Protein AF-A0AAV4CV97-F1 (afdb_monomer_lite)

Sequence (153 aa):
MFPSPDNHTIMFPSPHNHIIMFPSPHNHAIMFPSPHNHAIMFPSPHNHIIMFPSPDNHTLMFPSPHNHIIMFPSPHNHAIMFPSPHNHAIMFPSPHNHIIVFPSPDNHTLMFPSPHNHIIMFPSPHNDHVPFTSQPCDHVPITSQPYHHVPFT

pLDDT: mean 79.38, std 20.48, range [28.25, 97.88]

Radius of gyration: 15.8 Å; chains: 1; bounding box: 35×41×52 Å

Organism: NCBI:txid259542

Structure (mmCIF, N/CA/C/O backbone):
data_AF-A0AAV4CV97-F1
#
_entry.id   AF-A0AAV4CV97-F1
#
loop_
_atom_site.group_PDB
_atom_site.id
_atom_site.type_symbol
_atom_site.label_atom_id
_atom_site.label_alt_id
_atom_site.label_comp_id
_atom_site.label_asym_id
_atom_site.label_entity_id
_atom_site.label_seq_id
_atom_site.pdbx_PDB_ins_code
_atom_site.Cartn_x
_atom_site.Cartn_y
_atom_site.Cartn_z
_atom_site.occupancy
_atom_site.B_iso_or_equiv
_atom_site.auth_seq_id
_atom_site.auth_comp_id
_atom_site.auth_asym_id
_atom_site.auth_atom_id
_atom_site.pdbx_PDB_model_num
ATOM 1 N N . MET A 1 1 ? 12.183 7.118 -30.358 1.00 33.47 1 MET A N 1
ATOM 2 C CA . MET A 1 1 ? 12.061 7.127 -28.887 1.00 33.47 1 MET A CA 1
ATOM 3 C C . MET A 1 1 ? 10.571 7.047 -28.602 1.00 33.47 1 MET A C 1
ATOM 5 O O . MET A 1 1 ? 9.871 8.005 -28.894 1.00 33.47 1 MET A O 1
ATOM 9 N N . PHE A 1 2 ? 10.059 5.869 -28.246 1.00 34.12 2 PHE A N 1
ATOM 10 C CA . PHE A 1 2 ? 8.639 5.714 -27.915 1.00 34.12 2 PHE A CA 1
ATOM 11 C C . PHE A 1 2 ? 8.435 6.242 -26.490 1.00 34.12 2 PHE A C 1
ATOM 13 O O . PHE A 1 2 ? 9.244 5.881 -25.634 1.00 34.12 2 PHE A O 1
ATOM 20 N N . PRO A 1 3 ? 7.436 7.098 -26.214 1.00 44.91 3 PRO A N 1
ATOM 21 C CA . PRO A 1 3 ? 7.090 7.399 -24.832 1.00 44.91 3 PRO A CA 1
ATOM 22 C C . PRO A 1 3 ? 6.669 6.087 -24.154 1.00 44.91 3 PRO A C 1
ATOM 24 O O . PRO A 1 3 ? 5.845 5.352 -24.703 1.00 44.91 3 PRO A O 1
ATOM 27 N N . SER A 1 4 ? 7.266 5.759 -23.002 1.00 53.34 4 SER A N 1
ATOM 28 C CA . SER A 1 4 ? 6.689 4.739 -22.119 1.00 53.34 4 SER A CA 1
ATOM 29 C C . SER A 1 4 ? 5.272 5.196 -21.772 1.00 53.34 4 SER A C 1
ATOM 31 O O . SER A 1 4 ? 5.106 6.369 -21.441 1.00 53.34 4 SER A O 1
ATOM 33 N N . PRO A 1 5 ? 4.249 4.337 -21.888 1.00 58.06 5 PRO A N 1
ATOM 34 C CA . PRO A 1 5 ? 2.897 4.734 -21.540 1.00 58.06 5 PRO A CA 1
ATOM 35 C C . PRO A 1 5 ? 2.846 4.989 -20.034 1.00 58.06 5 PRO A C 1
ATOM 37 O O . PRO A 1 5 ? 3.089 4.071 -19.248 1.00 58.06 5 PRO A O 1
ATOM 40 N N . ASP A 1 6 ? 2.551 6.228 -19.643 1.00 68.56 6 ASP A N 1
ATOM 41 C CA . ASP A 1 6 ? 2.158 6.524 -18.272 1.00 68.56 6 ASP A CA 1
ATOM 42 C C . ASP A 1 6 ? 0.919 5.681 -17.960 1.00 68.56 6 ASP A C 1
ATOM 44 O O . ASP A 1 6 ? -0.109 5.773 -18.641 1.00 68.56 6 ASP A O 1
ATOM 48 N N . ASN A 1 7 ? 1.032 4.805 -16.966 1.00 80.88 7 ASN A N 1
ATOM 49 C CA . ASN A 1 7 ? -0.062 3.920 -16.589 1.00 80.88 7 ASN A CA 1
ATOM 50 C C . ASN A 1 7 ? -0.880 4.560 -15.464 1.00 80.88 7 ASN A C 1
ATOM 52 O O . ASN A 1 7 ? -0.342 5.220 -14.575 1.00 80.88 7 ASN A O 1
ATOM 56 N N . HIS A 1 8 ? -2.195 4.352 -15.501 1.00 87.81 8 HIS A N 1
ATOM 57 C CA . HIS A 1 8 ? -3.107 4.754 -14.437 1.00 87.81 8 HIS A CA 1
ATOM 58 C C . HIS A 1 8 ? -3.867 3.527 -13.953 1.00 87.81 8 HIS A C 1
ATOM 60 O O . HIS A 1 8 ? -4.546 2.859 -14.732 1.00 87.81 8 HIS A O 1
ATOM 66 N N . THR A 1 9 ? -3.761 3.232 -12.661 1.00 88.25 9 THR A N 1
ATOM 67 C CA . THR A 1 9 ? -4.399 2.064 -12.050 1.00 88.25 9 THR A CA 1
ATOM 68 C C . THR A 1 9 ? -5.244 2.496 -10.860 1.00 88.25 9 THR A C 1
ATOM 70 O O . THR A 1 9 ? -4.757 3.200 -9.977 1.00 88.25 9 THR A O 1
ATOM 73 N N . ILE A 1 10 ? -6.497 2.042 -10.804 1.00 90.56 10 ILE A N 1
ATOM 74 C CA . ILE A 1 10 ? -7.363 2.206 -9.633 1.00 90.56 10 ILE A CA 1
ATOM 75 C C . ILE A 1 10 ? -7.824 0.825 -9.174 1.00 90.56 10 ILE A C 1
ATOM 77 O O . ILE A 1 10 ? -8.342 0.054 -9.979 1.00 90.56 10 ILE A O 1
ATOM 81 N N . MET A 1 11 ? -7.634 0.513 -7.890 1.00 89.06 11 MET A N 1
ATOM 82 C CA . MET A 1 11 ? -7.935 -0.806 -7.325 1.00 89.06 11 MET A CA 1
ATOM 83 C C . MET A 1 11 ? -8.866 -0.718 -6.116 1.00 89.06 11 MET A C 1
ATOM 85 O O . MET A 1 11 ? -8.640 0.073 -5.198 1.00 89.06 11 MET A O 1
ATOM 89 N N . PHE A 1 12 ? -9.852 -1.619 -6.091 1.00 92.69 12 PHE A N 1
ATOM 90 C CA . PHE A 1 12 ? -10.815 -1.800 -5.000 1.00 92.69 12 PHE A CA 1
ATOM 91 C C . PHE A 1 12 ? -10.829 -3.266 -4.539 1.00 92.69 12 PHE A C 1
ATOM 93 O O . PHE A 1 12 ? -11.726 -4.028 -4.906 1.00 92.69 12 PHE A O 1
ATOM 100 N N . PRO A 1 13 ? -9.817 -3.711 -3.779 1.00 87.44 13 PRO A N 1
ATOM 101 C CA . PR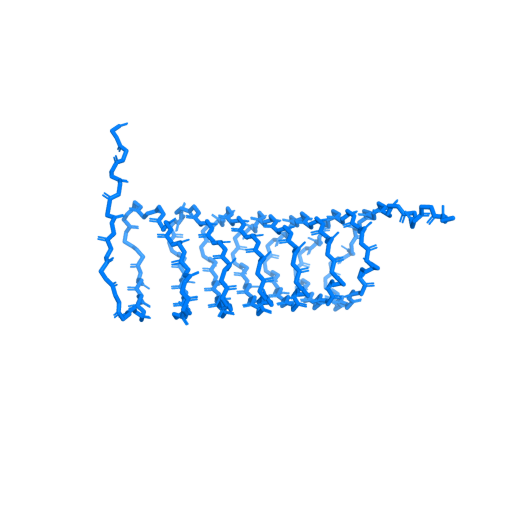O A 1 13 ? -9.830 -5.044 -3.199 1.00 87.44 13 PRO A CA 1
ATOM 102 C C . PRO A 1 13 ? -11.002 -5.205 -2.225 1.00 87.44 13 PRO A C 1
ATOM 104 O O . PRO A 1 13 ? -11.272 -4.320 -1.404 1.00 87.44 13 PRO A O 1
ATOM 107 N N . SER A 1 14 ? -11.660 -6.363 -2.273 1.00 87.56 14 SER A N 1
ATOM 108 C CA . SER A 1 14 ? -12.696 -6.746 -1.307 1.00 87.56 14 SER A CA 1
ATOM 109 C C . SER A 1 14 ? -12.112 -6.896 0.116 1.00 87.56 14 SER A C 1
ATOM 111 O O . SER A 1 14 ? -10.888 -6.847 0.279 1.00 87.56 14 SER A O 1
ATOM 113 N N . PRO A 1 15 ? -12.943 -7.041 1.162 1.00 86.56 15 PRO A N 1
ATOM 114 C CA . PRO A 1 15 ? -12.463 -7.272 2.528 1.00 86.56 15 PRO A CA 1
ATOM 115 C C . PRO A 1 15 ? -11.723 -8.609 2.683 1.00 86.56 15 PRO A C 1
ATOM 117 O O . PRO A 1 15 ? -11.933 -9.519 1.880 1.00 86.56 15 PRO A O 1
ATOM 120 N N . HIS A 1 16 ? -10.938 -8.747 3.756 1.00 89.62 16 HIS A N 1
ATOM 121 C CA . HIS A 1 16 ? -10.288 -10.007 4.165 1.00 89.62 16 HIS A CA 1
ATOM 122 C C . HIS A 1 16 ? -9.351 -10.638 3.120 1.00 89.62 16 HIS A C 1
ATOM 124 O O . HIS A 1 16 ? -9.286 -11.858 2.975 1.00 89.62 16 HIS A O 1
ATOM 130 N N . ASN A 1 17 ? -8.609 -9.812 2.392 1.00 85.94 17 ASN A N 1
ATOM 131 C CA . ASN A 1 17 ? -7.698 -10.226 1.336 1.00 85.94 17 ASN A CA 1
ATOM 132 C C . ASN A 1 17 ? -6.226 -10.028 1.696 1.00 85.94 17 ASN A C 1
ATOM 134 O O . ASN A 1 17 ? -5.830 -9.105 2.412 1.00 85.94 17 ASN A O 1
ATOM 138 N N . HIS A 1 18 ? -5.400 -10.867 1.075 1.00 91.69 18 HIS A N 1
ATOM 139 C CA . HIS A 1 18 ? -3.972 -10.633 0.920 1.00 91.69 18 HIS A CA 1
ATOM 140 C C . HIS A 1 18 ? -3.712 -10.112 -0.492 1.00 91.69 18 HIS A C 1
ATOM 142 O O . HIS A 1 18 ? -4.068 -10.760 -1.475 1.00 91.69 18 HIS A O 1
ATOM 148 N N . ILE A 1 19 ? -3.104 -8.936 -0.596 1.00 90.56 19 ILE A N 1
ATOM 149 C CA . ILE A 1 19 ? -2.880 -8.247 -1.863 1.00 90.56 19 ILE A CA 1
ATOM 150 C C . ILE A 1 19 ? -1.377 -8.085 -2.050 1.00 90.56 19 ILE A C 1
ATOM 152 O O . ILE A 1 19 ? -0.698 -7.521 -1.194 1.00 90.56 19 ILE A O 1
ATOM 156 N N . ILE A 1 20 ? -0.858 -8.546 -3.184 1.00 91.44 20 ILE A N 1
ATOM 157 C CA . ILE A 1 20 ? 0.524 -8.298 -3.595 1.00 91.44 20 ILE A CA 1
ATOM 158 C C . ILE A 1 20 ? 0.485 -7.560 -4.928 1.00 91.44 20 ILE A C 1
ATOM 160 O O . ILE A 1 20 ? -0.174 -8.015 -5.862 1.00 91.44 20 ILE A O 1
ATOM 164 N N . MET A 1 21 ? 1.165 -6.418 -5.017 1.00 87.88 21 MET A N 1
ATOM 165 C CA . MET A 1 21 ? 1.146 -5.576 -6.216 1.00 87.88 21 MET A CA 1
ATOM 166 C C . MET A 1 21 ? 2.541 -5.177 -6.675 1.00 87.88 21 MET A C 1
ATOM 168 O O . MET A 1 21 ? 3.395 -4.786 -5.877 1.00 87.88 21 MET A O 1
ATOM 172 N N . PHE A 1 22 ? 2.699 -5.191 -7.999 1.00 89.38 22 PHE A N 1
ATOM 173 C CA . PHE A 1 22 ? 3.899 -4.775 -8.721 1.00 89.38 22 PHE A CA 1
ATOM 174 C C . PHE A 1 22 ? 3.541 -3.723 -9.782 1.00 89.38 22 PHE A C 1
ATOM 176 O O . PHE A 1 22 ? 3.443 -4.049 -10.966 1.00 89.38 22 PHE A O 1
ATOM 183 N N . PRO A 1 23 ? 3.286 -2.464 -9.384 1.00 85.00 23 PRO A N 1
ATOM 184 C CA . PRO A 1 23 ? 3.125 -1.370 -10.332 1.00 85.00 23 PRO A CA 1
ATOM 185 C C . PRO A 1 23 ? 4.315 -1.266 -11.294 1.00 85.00 23 PRO A C 1
ATOM 187 O O . PRO A 1 23 ? 5.476 -1.270 -10.864 1.00 85.00 23 PRO A O 1
ATOM 190 N N . SER A 1 24 ? 4.023 -1.137 -12.589 1.00 84.94 24 SER A N 1
ATOM 191 C CA . SER A 1 24 ? 5.021 -0.843 -13.624 1.00 84.94 24 SER A CA 1
ATOM 192 C C . SER A 1 24 ? 5.709 0.510 -13.370 1.00 84.94 24 SER A C 1
ATOM 194 O O . SER A 1 24 ? 5.206 1.297 -12.567 1.00 84.94 24 SER A O 1
ATOM 196 N N . PRO A 1 25 ? 6.858 0.797 -14.009 1.00 87.44 25 PRO A N 1
ATOM 197 C CA . PRO A 1 25 ? 7.464 2.128 -13.962 1.00 87.44 25 PRO A CA 1
ATOM 198 C C . PRO A 1 25 ? 6.516 3.195 -14.521 1.00 87.44 25 PRO A C 1
ATOM 200 O O . PRO A 1 25 ? 5.705 2.874 -15.393 1.00 87.44 25 PRO A O 1
ATOM 203 N N . HIS A 1 26 ? 6.664 4.447 -14.080 1.00 88.94 26 HIS A N 1
ATOM 204 C CA . HIS A 1 26 ? 5.865 5.581 -14.576 1.00 88.94 26 HIS A CA 1
ATOM 205 C C . HIS A 1 26 ? 4.346 5.357 -14.434 1.00 88.94 26 HIS A C 1
ATOM 207 O O . HIS A 1 26 ? 3.561 5.549 -15.360 1.00 88.94 26 HIS A O 1
ATOM 213 N N . ASN A 1 27 ? 3.918 4.883 -13.267 1.00 87.19 27 ASN A N 1
ATOM 214 C CA . ASN A 1 27 ? 2.531 4.565 -12.957 1.00 87.19 27 ASN A CA 1
ATOM 215 C C . ASN A 1 27 ? 1.970 5.476 -11.863 1.00 87.19 27 ASN A C 1
ATOM 217 O O . ASN A 1 27 ? 2.604 5.755 -10.842 1.00 87.19 27 ASN A O 1
ATOM 221 N N . HIS A 1 28 ? 0.714 5.855 -12.047 1.00 92.12 28 HIS A N 1
ATOM 222 C CA . HIS A 1 28 ? -0.112 6.505 -11.047 1.00 92.12 28 HIS A CA 1
ATOM 223 C C . HIS A 1 28 ? -1.119 5.486 -10.513 1.00 92.12 28 HIS A C 1
ATOM 225 O O . HIS A 1 28 ? -2.012 5.036 -11.235 1.00 92.12 28 HIS A O 1
ATOM 231 N N . ALA A 1 29 ? -0.983 5.111 -9.245 1.00 91.06 29 ALA A N 1
ATOM 232 C CA . ALA A 1 29 ? -1.851 4.139 -8.595 1.00 91.06 29 ALA A CA 1
ATOM 233 C C . ALA A 1 29 ? -2.711 4.801 -7.516 1.00 91.06 29 ALA A C 1
ATOM 235 O O . ALA A 1 29 ? -2.195 5.510 -6.652 1.00 91.06 29 ALA A O 1
ATOM 236 N N . ILE A 1 30 ? -4.010 4.510 -7.525 1.00 94.00 30 ILE A N 1
ATOM 237 C CA . ILE A 1 30 ? -4.926 4.851 -6.433 1.00 94.00 30 ILE A CA 1
ATOM 238 C C . ILE A 1 30 ? -5.555 3.567 -5.901 1.00 94.00 30 ILE A C 1
ATOM 240 O O . ILE A 1 30 ? -6.021 2.725 -6.669 1.00 94.00 30 ILE A O 1
ATOM 244 N N . MET A 1 31 ? -5.578 3.404 -4.582 1.00 93.44 31 MET A N 1
ATOM 245 C CA . MET A 1 31 ? -6.047 2.170 -3.964 1.00 93.44 31 MET A CA 1
ATOM 246 C C . MET A 1 31 ? -6.969 2.411 -2.783 1.00 93.44 31 MET A C 1
ATOM 248 O O . MET A 1 31 ? -6.662 3.197 -1.885 1.00 93.44 31 MET A O 1
ATOM 252 N N . PHE A 1 32 ? -8.055 1.644 -2.763 1.00 95.12 32 PHE A N 1
ATOM 253 C CA . PHE A 1 32 ? -9.067 1.654 -1.715 1.00 95.12 32 PHE A CA 1
ATOM 254 C C . PHE A 1 32 ? -9.265 0.235 -1.165 1.00 95.12 32 PHE A C 1
ATOM 256 O O . PHE A 1 32 ? -10.245 -0.431 -1.510 1.00 95.12 32 PHE A O 1
ATOM 263 N N . PRO A 1 33 ? -8.328 -0.288 -0.352 1.00 90.75 33 PRO A N 1
ATOM 264 C CA . PRO A 1 33 ? -8.530 -1.560 0.320 1.00 90.75 33 PRO A CA 1
ATOM 265 C C . PRO A 1 33 ? -9.723 -1.467 1.274 1.00 90.75 33 PRO A C 1
ATOM 267 O O . PRO A 1 33 ? -9.784 -0.585 2.139 1.00 90.75 33 PRO A O 1
ATOM 270 N N . SER A 1 34 ? -10.636 -2.427 1.152 1.00 92.25 34 SER A N 1
ATOM 271 C CA . SER A 1 34 ? -11.670 -2.690 2.158 1.00 92.25 34 SER A CA 1
ATOM 272 C C . SER A 1 34 ? -11.047 -3.087 3.518 1.00 92.25 34 SER A C 1
ATOM 274 O O . SER A 1 34 ? -9.826 -3.262 3.588 1.00 92.25 34 SER A O 1
ATOM 276 N N . PRO A 1 35 ? -11.832 -3.213 4.605 1.00 92.94 35 PRO A N 1
ATOM 277 C CA . PRO A 1 35 ? -11.305 -3.584 5.921 1.00 92.94 35 PRO A CA 1
ATOM 278 C C . PRO A 1 35 ? -10.601 -4.948 5.953 1.00 92.94 35 PRO A C 1
ATOM 280 O O . PRO A 1 35 ? -10.903 -5.834 5.145 1.00 92.94 35 PRO A O 1
ATOM 283 N N . HIS A 1 36 ? -9.731 -5.135 6.949 1.00 93.25 36 HIS A N 1
ATOM 284 C CA . HIS A 1 36 ? -9.076 -6.413 7.272 1.00 93.25 36 HIS A CA 1
ATOM 285 C C . HIS A 1 36 ? -8.193 -7.008 6.159 1.00 93.25 36 HIS A C 1
ATOM 287 O O . HIS A 1 36 ? -8.110 -8.225 5.986 1.00 93.25 36 HIS A O 1
ATOM 293 N N . ASN A 1 37 ? -7.524 -6.157 5.395 1.00 93.25 37 ASN A N 1
ATOM 294 C CA . ASN A 1 37 ? -6.611 -6.509 4.321 1.00 93.25 37 ASN A CA 1
ATOM 295 C C . ASN A 1 37 ? -5.144 -6.435 4.754 1.00 93.25 37 ASN A C 1
ATOM 297 O O . ASN A 1 37 ? -4.732 -5.597 5.558 1.00 93.25 37 ASN A O 1
ATOM 301 N N . HIS A 1 38 ? -4.333 -7.283 4.130 1.00 95.12 38 HIS A N 1
ATOM 302 C CA . HIS A 1 38 ? -2.879 -7.210 4.194 1.00 95.12 38 HIS A CA 1
ATOM 303 C C . HIS A 1 38 ? -2.346 -6.914 2.795 1.00 95.12 38 HIS A C 1
ATOM 305 O O . HIS A 1 38 ? -2.540 -7.712 1.879 1.00 95.12 38 HIS A O 1
ATOM 311 N N . ALA A 1 39 ? -1.674 -5.782 2.620 1.00 93.81 39 ALA A N 1
ATOM 312 C CA . ALA A 1 39 ? -1.122 -5.352 1.344 1.00 93.81 39 ALA A CA 1
ATOM 313 C C . ALA A 1 39 ? 0.409 -5.334 1.383 1.00 93.81 39 ALA A C 1
ATOM 315 O O . ALA A 1 39 ? 1.006 -4.750 2.287 1.00 93.81 39 ALA A O 1
ATOM 316 N N . ILE A 1 40 ? 1.039 -5.925 0.369 1.00 95.94 40 ILE A N 1
ATOM 317 C CA . ILE A 1 40 ? 2.473 -5.808 0.102 1.00 95.94 40 ILE A CA 1
ATOM 318 C C . ILE A 1 40 ? 2.656 -5.181 -1.280 1.00 95.94 40 ILE A C 1
ATOM 320 O O . ILE A 1 40 ? 2.080 -5.643 -2.268 1.00 95.94 40 ILE A O 1
ATOM 324 N N . MET A 1 41 ? 3.458 -4.123 -1.363 1.00 95.25 41 MET A N 1
ATOM 325 C CA . MET A 1 41 ? 3.671 -3.374 -2.602 1.00 95.25 41 MET A CA 1
ATOM 326 C C . MET A 1 41 ? 5.143 -3.198 -2.934 1.00 95.25 41 MET A C 1
ATOM 328 O O . MET A 1 41 ? 5.926 -2.729 -2.107 1.00 95.25 41 MET A O 1
ATOM 332 N N . PHE A 1 42 ? 5.465 -3.475 -4.195 1.00 95.62 42 PHE A N 1
ATOM 333 C CA . PHE A 1 42 ? 6.782 -3.281 -4.793 1.00 95.62 42 PHE A CA 1
ATOM 334 C C . PHE A 1 42 ? 6.660 -2.383 -6.029 1.00 95.62 42 PHE A C 1
ATOM 336 O O . PHE A 1 42 ? 6.679 -2.875 -7.161 1.00 95.62 42 PHE A O 1
ATOM 343 N N . PRO A 1 43 ? 6.451 -1.068 -5.859 1.00 91.88 43 PRO A N 1
ATOM 344 C CA . PRO A 1 43 ? 6.381 -0.179 -6.999 1.00 91.88 43 PRO A CA 1
ATOM 345 C C . PRO A 1 43 ? 7.763 -0.002 -7.630 1.00 91.88 43 PRO A C 1
ATOM 347 O O . PRO A 1 43 ? 8.772 0.232 -6.952 1.00 91.88 43 PRO A O 1
ATOM 350 N N . SER A 1 44 ? 7.773 -0.086 -8.959 1.00 92.06 44 SER A N 1
ATOM 351 C CA . SER A 1 44 ? 8.912 0.280 -9.805 1.00 92.06 44 SER A CA 1
ATOM 352 C C . SER A 1 44 ? 9.277 1.773 -9.643 1.00 92.06 44 SER A C 1
ATOM 354 O O . SER A 1 44 ? 8.564 2.496 -8.940 1.00 92.06 44 SER A O 1
ATOM 356 N N . PRO A 1 45 ? 10.379 2.259 -10.245 1.00 92.38 45 PRO A N 1
ATOM 357 C CA . PRO A 1 45 ? 10.749 3.672 -10.176 1.00 92.38 45 PRO A CA 1
ATOM 358 C C . PRO A 1 45 ? 9.699 4.612 -10.784 1.00 92.38 45 PRO A C 1
ATOM 360 O O . PRO A 1 45 ? 8.959 4.215 -11.689 1.00 92.38 45 PRO A O 1
ATOM 363 N N . HIS A 1 46 ? 9.716 5.876 -10.353 1.00 92.94 46 HIS A N 1
ATOM 364 C CA . HIS A 1 46 ? 8.913 6.968 -10.927 1.00 92.94 46 HIS A CA 1
ATOM 365 C C . HIS A 1 46 ? 7.392 6.784 -10.818 1.00 92.94 46 HIS A C 1
ATOM 367 O O . HIS A 1 46 ? 6.657 7.048 -11.765 1.00 92.94 46 HIS A O 1
ATOM 373 N N . ASN A 1 47 ? 6.913 6.328 -9.666 1.00 93.38 47 ASN A N 1
ATOM 374 C CA . ASN A 1 47 ? 5.503 6.095 -9.388 1.00 93.38 47 ASN A CA 1
ATOM 375 C C . ASN A 1 47 ? 4.912 7.122 -8.422 1.00 93.38 47 ASN A C 1
ATOM 377 O O . ASN A 1 47 ? 5.535 7.524 -7.436 1.00 93.38 47 ASN A O 1
ATOM 381 N N . HIS A 1 48 ? 3.646 7.454 -8.661 1.00 95.69 48 HIS A N 1
ATOM 382 C CA . HIS A 1 48 ? 2.808 8.214 -7.740 1.00 95.69 48 HIS A CA 1
ATOM 383 C C . HIS A 1 48 ? 1.734 7.289 -7.171 1.00 95.69 48 HIS A C 1
ATOM 385 O O . HIS A 1 48 ? 0.945 6.710 -7.916 1.00 95.69 48 HIS A O 1
ATOM 391 N N . ILE A 1 49 ? 1.702 7.120 -5.852 1.00 95.56 49 ILE A N 1
ATOM 392 C CA . ILE A 1 49 ? 0.823 6.156 -5.186 1.00 95.56 49 ILE A CA 1
ATOM 393 C C . ILE A 1 49 ? -0.002 6.872 -4.130 1.00 95.56 49 ILE A C 1
ATOM 395 O O . ILE A 1 49 ? 0.547 7.511 -3.234 1.00 95.56 49 ILE A O 1
ATOM 399 N N . ILE A 1 50 ? -1.320 6.720 -4.209 1.00 97.31 50 ILE A N 1
ATOM 400 C CA . ILE A 1 50 ? -2.263 7.230 -3.216 1.00 97.31 50 ILE A CA 1
ATOM 401 C C . ILE A 1 50 ? -3.055 6.059 -2.644 1.00 97.31 50 ILE A C 1
ATOM 403 O O . ILE A 1 50 ? -3.615 5.252 -3.390 1.00 97.31 50 ILE A O 1
ATOM 407 N N . MET A 1 51 ? -3.122 5.960 -1.318 1.00 96.56 51 MET A N 1
ATOM 408 C CA . MET A 1 51 ? -3.816 4.862 -0.646 1.00 96.56 51 MET A CA 1
ATOM 409 C C . MET A 1 51 ? -4.762 5.340 0.442 1.00 96.56 51 MET A C 1
ATOM 411 O O . MET A 1 51 ? -4.393 6.148 1.297 1.00 96.56 51 MET A O 1
ATOM 415 N N . PHE A 1 52 ? -5.947 4.737 0.446 1.00 97.19 52 PHE A N 1
ATOM 416 C CA . PHE A 1 52 ? -7.014 4.958 1.415 1.00 97.19 52 PHE A CA 1
ATOM 417 C C . PHE A 1 52 ? -7.418 3.627 2.069 1.00 97.19 52 PHE A C 1
ATOM 419 O O . PHE A 1 52 ? -8.480 3.084 1.754 1.00 97.19 52 PHE A O 1
ATOM 426 N N . PRO A 1 53 ? -6.568 3.033 2.927 1.00 94.00 53 PRO A N 1
ATOM 427 C CA . PRO A 1 53 ? -6.951 1.826 3.639 1.00 94.00 53 PRO A CA 1
ATOM 428 C C . PRO A 1 53 ? -8.095 2.111 4.619 1.00 94.00 53 PRO A C 1
ATOM 430 O O . PRO A 1 53 ? -8.030 3.019 5.457 1.00 94.00 53 PRO A O 1
ATOM 433 N N . SER A 1 54 ? -9.127 1.272 4.531 1.00 94.56 54 SER A N 1
ATOM 434 C CA . SER A 1 54 ? -10.171 1.126 5.555 1.00 94.56 54 SER A CA 1
ATOM 435 C C . SER A 1 54 ? -9.567 0.650 6.897 1.00 94.56 54 SER A C 1
ATOM 437 O O . SER A 1 54 ? -8.356 0.412 6.949 1.00 94.56 54 SER A O 1
ATOM 439 N N . PRO A 1 55 ? -10.347 0.537 7.988 1.00 93.56 55 PRO A N 1
ATOM 440 C CA . PRO A 1 55 ? -9.830 0.071 9.277 1.00 93.56 55 PRO A CA 1
ATOM 441 C C . PRO A 1 55 ? -9.192 -1.326 9.236 1.00 93.56 55 PRO A C 1
ATOM 443 O O . PRO A 1 55 ? -9.511 -2.142 8.365 1.00 93.56 55 PRO A O 1
ATOM 446 N N . ASP A 1 56 ? -8.336 -1.597 10.224 1.00 94.25 56 ASP A N 1
ATOM 447 C CA . ASP A 1 56 ? -7.736 -2.910 10.507 1.00 94.25 56 ASP A CA 1
ATOM 448 C C . ASP A 1 56 ? -6.884 -3.500 9.366 1.00 94.25 56 ASP A C 1
ATOM 450 O O . ASP A 1 56 ? -6.818 -4.716 9.162 1.00 94.25 56 ASP A O 1
ATOM 454 N N . ASN A 1 57 ? -6.219 -2.637 8.605 1.00 96.06 57 ASN A N 1
ATOM 455 C CA . ASN A 1 57 ? -5.346 -2.995 7.497 1.00 96.06 57 ASN A CA 1
ATOM 456 C C . ASN A 1 57 ? -3.865 -2.983 7.887 1.00 96.06 57 ASN A C 1
ATOM 458 O O . ASN A 1 57 ? -3.386 -2.135 8.643 1.00 96.06 57 ASN A O 1
ATOM 462 N N . HIS A 1 58 ? -3.114 -3.893 7.272 1.00 97.38 58 HIS A N 1
ATOM 463 C CA . HIS A 1 58 ? -1.660 -3.958 7.369 1.00 97.38 58 HIS A CA 1
ATOM 464 C C . HIS A 1 58 ? -1.052 -3.683 5.999 1.00 97.38 58 HIS A C 1
ATOM 466 O O . HIS A 1 58 ? -1.385 -4.349 5.021 1.00 97.38 58 HIS A O 1
ATOM 472 N N . THR A 1 59 ? -0.157 -2.704 5.913 1.00 96.81 59 THR A N 1
ATOM 473 C CA . THR A 1 59 ? 0.487 -2.305 4.660 1.00 96.81 59 THR A CA 1
ATOM 474 C C . THR A 1 59 ? 1.999 -2.358 4.790 1.00 96.81 59 THR A C 1
ATOM 476 O O . THR A 1 59 ? 2.579 -1.757 5.692 1.00 96.81 59 THR A O 1
ATOM 479 N N . LEU A 1 60 ? 2.641 -3.040 3.850 1.00 97.88 60 LEU A N 1
ATOM 480 C CA . LEU A 1 60 ? 4.086 -3.109 3.711 1.00 97.88 60 LEU A CA 1
ATOM 481 C C . LEU A 1 60 ? 4.479 -2.598 2.322 1.00 97.88 60 LEU A C 1
ATOM 483 O O . LEU A 1 60 ? 3.967 -3.082 1.311 1.00 97.88 60 LEU A O 1
ATOM 487 N N . MET A 1 61 ? 5.381 -1.620 2.257 1.00 97.44 61 MET A N 1
ATOM 488 C CA . MET A 1 61 ? 5.782 -1.009 0.989 1.00 97.44 61 MET A CA 1
ATOM 489 C C . MET A 1 61 ? 7.302 -0.943 0.830 1.00 97.44 61 MET A C 1
ATOM 491 O O . MET A 1 61 ? 8.011 -0.448 1.709 1.00 97.44 61 MET A O 1
ATOM 495 N N . PHE A 1 62 ? 7.774 -1.379 -0.338 1.00 97.44 62 PHE A N 1
ATOM 496 C CA . PHE A 1 62 ? 9.176 -1.352 -0.761 1.00 97.44 62 PHE A CA 1
ATOM 497 C C . PHE A 1 62 ? 9.323 -0.541 -2.053 1.00 97.44 62 PHE A C 1
ATOM 499 O O . PHE A 1 62 ? 9.445 -1.120 -3.137 1.00 97.44 62 PHE A O 1
ATOM 506 N N . PRO A 1 63 ? 9.238 0.797 -1.990 1.00 94.44 63 PRO A N 1
ATOM 507 C CA . PRO A 1 63 ? 9.329 1.593 -3.191 1.00 94.44 63 PRO A CA 1
ATOM 508 C C . PRO A 1 63 ? 10.762 1.665 -3.715 1.00 94.44 63 PRO A C 1
ATOM 510 O O . PRO A 1 63 ? 11.716 1.933 -2.977 1.00 94.4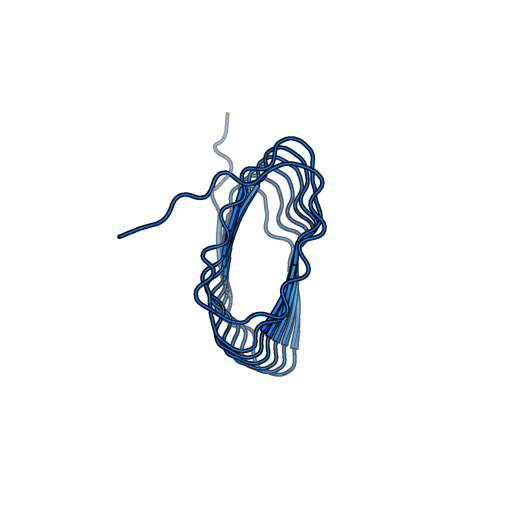4 63 PRO A O 1
ATOM 513 N N . SER A 1 64 ? 10.883 1.476 -5.030 1.00 95.00 64 SER A N 1
ATOM 514 C CA . SER A 1 64 ? 12.084 1.820 -5.801 1.00 95.00 64 SER A CA 1
ATOM 515 C C . SER A 1 64 ? 12.361 3.339 -5.734 1.00 95.00 64 SER A C 1
ATOM 517 O O . SER A 1 64 ? 11.569 4.069 -5.130 1.00 95.00 64 SER A O 1
ATOM 519 N N . PRO A 1 65 ? 13.469 3.846 -6.303 1.00 93.56 65 PRO A N 1
ATOM 520 C CA . PRO A 1 65 ? 13.770 5.277 -6.275 1.00 93.56 65 PRO A CA 1
ATOM 521 C C . PRO A 1 65 ? 12.722 6.158 -6.970 1.00 93.56 65 PRO A C 1
ATOM 523 O O . PRO A 1 65 ? 12.021 5.703 -7.878 1.00 93.56 65 PRO A O 1
ATOM 526 N N . HIS A 1 66 ? 12.697 7.443 -6.606 1.00 94.12 66 HIS A N 1
ATOM 527 C CA . HIS A 1 66 ? 11.898 8.492 -7.261 1.00 94.12 66 HIS A CA 1
ATOM 528 C C . HIS A 1 66 ? 10.377 8.287 -7.212 1.00 94.12 66 HIS A C 1
ATOM 530 O O . HIS A 1 66 ? 9.672 8.581 -8.175 1.00 94.12 66 HIS A O 1
ATOM 536 N N . ASN A 1 67 ? 9.865 7.785 -6.096 1.00 95.31 67 ASN A N 1
ATOM 537 C CA . ASN A 1 67 ? 8.446 7.574 -5.857 1.00 95.31 67 ASN A CA 1
ATOM 538 C C . ASN A 1 67 ? 7.852 8.655 -4.947 1.00 95.31 67 ASN A C 1
ATOM 540 O O . ASN A 1 67 ? 8.505 9.188 -4.042 1.00 95.31 67 ASN A O 1
ATOM 544 N N . HIS A 1 68 ? 6.576 8.954 -5.167 1.00 96.62 68 HIS A N 1
ATOM 545 C CA . HIS A 1 68 ? 5.776 9.819 -4.306 1.00 96.62 68 HIS A CA 1
ATOM 546 C C . HIS A 1 68 ? 4.595 9.035 -3.754 1.00 96.62 68 HIS A C 1
ATOM 548 O O . HIS A 1 68 ? 3.793 8.484 -4.509 1.00 96.62 68 HIS A O 1
ATOM 554 N N . ILE A 1 69 ? 4.493 8.973 -2.432 1.00 96.62 69 ILE A N 1
ATOM 555 C CA . ILE A 1 69 ? 3.526 8.135 -1.729 1.00 96.62 69 ILE A CA 1
ATOM 556 C C . ILE A 1 69 ? 2.702 9.006 -0.795 1.00 96.62 69 ILE A C 1
ATOM 558 O O . ILE A 1 69 ? 3.246 9.734 0.033 1.00 96.62 69 ILE A O 1
ATOM 562 N N . ILE A 1 70 ? 1.383 8.894 -0.900 1.00 97.44 70 ILE A N 1
ATOM 563 C CA . ILE A 1 70 ? 0.436 9.557 -0.011 1.00 97.44 70 ILE A CA 1
ATOM 564 C C . ILE A 1 70 ? -0.467 8.497 0.615 1.00 97.44 70 ILE A C 1
ATOM 566 O O . ILE A 1 70 ? -1.067 7.683 -0.091 1.00 97.44 70 ILE A O 1
ATOM 570 N N . MET A 1 71 ? -0.574 8.499 1.944 1.00 96.75 71 MET A N 1
ATOM 571 C CA . MET A 1 71 ? -1.406 7.544 2.679 1.00 96.75 71 MET A CA 1
ATOM 572 C C . MET A 1 71 ? -2.379 8.245 3.622 1.00 96.75 71 MET A C 1
ATOM 574 O O . MET A 1 71 ? -1.978 9.078 4.437 1.00 96.75 71 MET A O 1
ATOM 578 N N . PHE A 1 72 ? -3.639 7.819 3.556 1.00 96.88 72 PHE A N 1
ATOM 579 C CA . PHE A 1 72 ? -4.728 8.246 4.433 1.00 96.88 72 PHE A CA 1
ATOM 580 C C . PHE A 1 72 ? -5.310 7.035 5.178 1.00 96.88 72 PHE A C 1
ATOM 582 O O . PHE A 1 72 ? -6.388 6.552 4.819 1.00 96.88 72 PHE A O 1
ATOM 589 N N . PRO A 1 73 ? -4.597 6.467 6.167 1.00 92.81 73 PRO A N 1
ATOM 590 C CA . PRO A 1 73 ? -5.126 5.332 6.895 1.00 92.81 73 PRO A CA 1
ATOM 591 C C . PRO A 1 73 ? -6.263 5.736 7.835 1.00 92.81 73 PRO A C 1
ATOM 593 O O . PRO A 1 73 ? -6.150 6.673 8.632 1.00 92.81 73 PRO A O 1
ATOM 596 N N . SER A 1 74 ? -7.335 4.943 7.783 1.00 94.25 74 SER A N 1
ATOM 597 C CA . SER A 1 74 ? -8.366 4.862 8.825 1.00 94.25 74 SER A CA 1
ATOM 598 C C . SER A 1 74 ? -7.764 4.385 10.166 1.00 94.25 74 SER A C 1
ATOM 600 O O . SER A 1 74 ? -6.569 4.072 10.204 1.00 94.25 74 SER A O 1
ATOM 602 N N . PRO A 1 75 ? -8.530 4.347 11.271 1.00 90.75 75 PRO A N 1
ATOM 603 C CA . PRO A 1 75 ? -8.023 3.863 12.555 1.00 90.75 75 PRO A CA 1
ATOM 604 C C . PRO A 1 75 ? -7.534 2.407 12.526 1.00 90.75 75 PRO A C 1
ATOM 606 O O . PRO A 1 75 ? -7.971 1.624 11.680 1.00 90.75 75 PRO A O 1
ATOM 609 N N . HIS A 1 76 ? -6.689 2.040 13.494 1.00 93.25 76 HIS A N 1
ATOM 610 C CA . HIS A 1 76 ? -6.216 0.663 13.730 1.00 93.25 76 HIS A CA 1
ATOM 611 C C . HIS A 1 76 ? -5.402 0.043 12.583 1.00 93.25 76 HIS A C 1
ATOM 613 O O . HIS A 1 76 ? -5.353 -1.174 12.406 1.00 93.25 76 HIS A O 1
ATOM 619 N N . ASN A 1 77 ? -4.718 0.878 11.809 1.00 95.81 77 ASN A N 1
ATOM 620 C CA . ASN A 1 77 ? -3.871 0.458 10.707 1.00 95.81 77 ASN A CA 1
ATOM 621 C C . ASN A 1 77 ? -2.399 0.354 11.103 1.00 95.81 77 ASN A C 1
ATOM 623 O O . ASN A 1 77 ? -1.872 1.132 11.903 1.00 95.81 77 ASN A O 1
ATOM 627 N N . HIS A 1 78 ? -1.718 -0.586 10.456 1.00 96.31 78 HIS A N 1
ATOM 628 C CA . HIS A 1 78 ? -0.280 -0.786 10.574 1.00 96.31 78 HIS A CA 1
ATOM 629 C C . HIS A 1 78 ? 0.378 -0.522 9.222 1.00 96.31 78 HIS A C 1
ATOM 631 O O . HIS A 1 78 ? -0.013 -1.111 8.213 1.00 96.31 78 HIS A O 1
ATOM 637 N N . ALA A 1 79 ? 1.386 0.345 9.188 1.00 95.75 79 ALA A N 1
ATOM 638 C CA . ALA A 1 79 ? 2.128 0.664 7.974 1.00 95.75 79 ALA A CA 1
ATOM 639 C C . ALA A 1 79 ? 3.635 0.549 8.207 1.00 95.75 79 ALA A C 1
ATOM 641 O O . ALA A 1 79 ? 4.175 1.125 9.151 1.00 95.75 79 ALA A O 1
ATOM 642 N N . ILE A 1 80 ? 4.321 -0.165 7.317 1.00 96.31 80 ILE A N 1
ATOM 643 C CA . ILE A 1 80 ? 5.780 -0.264 7.306 1.00 96.31 80 ILE A CA 1
ATOM 644 C C . ILE A 1 80 ? 6.295 0.124 5.921 1.00 96.31 80 ILE A C 1
ATOM 646 O O . ILE A 1 80 ? 5.834 -0.409 4.907 1.00 96.31 80 ILE A O 1
ATOM 650 N N . MET A 1 81 ? 7.262 1.040 5.873 1.00 95.62 81 MET A N 1
ATOM 651 C CA . MET A 1 81 ? 7.847 1.524 4.623 1.00 95.62 81 MET A CA 1
ATOM 652 C C . MET A 1 81 ? 9.372 1.400 4.620 1.00 95.62 81 MET A C 1
ATOM 654 O O . MET A 1 81 ? 10.045 1.873 5.538 1.00 95.62 81 MET A O 1
ATOM 658 N N . PHE A 1 82 ? 9.900 0.819 3.542 1.00 95.50 82 PHE A N 1
ATOM 659 C CA . PHE A 1 82 ? 11.330 0.677 3.259 1.00 95.50 82 PHE A CA 1
ATOM 660 C C . PHE A 1 82 ? 11.684 1.388 1.947 1.00 95.50 82 PHE A C 1
ATOM 662 O O . PHE A 1 82 ? 11.868 0.732 0.917 1.00 95.50 82 PHE A O 1
ATOM 669 N N . PRO A 1 83 ? 11.692 2.729 1.923 1.00 90.25 83 PRO A N 1
ATOM 670 C CA . PRO A 1 83 ? 11.983 3.461 0.705 1.00 90.25 83 PRO A CA 1
ATOM 671 C C . PRO A 1 83 ? 13.444 3.350 0.263 1.00 90.25 83 PRO A C 1
ATOM 673 O O . PRO A 1 83 ? 14.357 3.434 1.076 1.00 90.25 83 PRO A O 1
ATOM 676 N N . SER A 1 84 ? 13.637 3.231 -1.053 1.00 92.06 84 SER A N 1
ATOM 677 C CA . SER A 1 84 ? 14.906 3.525 -1.740 1.00 92.06 84 SER A CA 1
ATOM 678 C C . SER A 1 84 ? 15.145 5.048 -1.836 1.00 92.06 84 SER A C 1
ATOM 680 O O . SER A 1 84 ? 14.242 5.802 -1.465 1.00 92.06 84 SER A O 1
ATOM 682 N N . PRO A 1 85 ? 16.317 5.523 -2.308 1.00 88.06 85 PRO A N 1
ATOM 683 C CA . PRO A 1 85 ? 16.638 6.954 -2.332 1.00 88.06 85 PRO A CA 1
ATOM 684 C C . PRO A 1 85 ? 15.673 7.818 -3.147 1.00 88.06 85 PRO A C 1
ATOM 686 O O . PRO A 1 85 ? 15.024 7.334 -4.079 1.00 88.06 85 PRO A O 1
ATOM 689 N N . HIS A 1 86 ? 15.646 9.117 -2.840 1.00 89.75 86 HIS A N 1
ATOM 690 C CA . HIS A 1 86 ? 14.852 10.132 -3.547 1.00 89.75 86 HIS A CA 1
ATOM 691 C C . HIS A 1 86 ? 13.336 9.892 -3.521 1.00 89.75 86 HIS A C 1
ATOM 693 O O . HIS A 1 86 ? 12.633 10.176 -4.493 1.00 89.75 86 HIS A O 1
ATOM 699 N N . ASN A 1 87 ?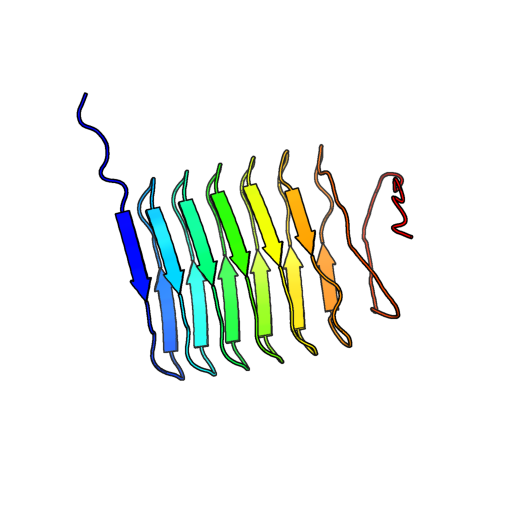 12.821 9.353 -2.419 1.00 92.06 87 ASN A N 1
ATOM 700 C CA . ASN A 1 87 ? 11.397 9.113 -2.221 1.00 92.06 87 ASN A CA 1
ATOM 701 C C . ASN A 1 87 ? 10.752 10.190 -1.351 1.00 92.06 87 ASN A C 1
ATOM 703 O O . ASN A 1 87 ? 11.360 10.728 -0.423 1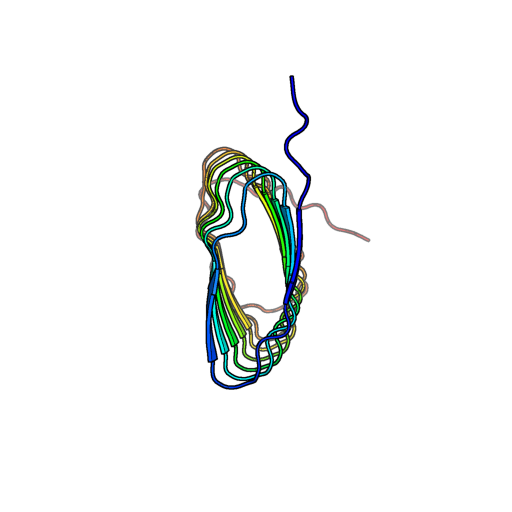.00 92.06 87 ASN A O 1
ATOM 707 N N . HIS A 1 88 ? 9.488 10.494 -1.631 1.00 92.38 88 HIS A N 1
ATOM 708 C CA . HIS A 1 88 ? 8.690 11.421 -0.832 1.00 92.38 88 HIS A CA 1
ATOM 709 C C . HIS A 1 88 ? 7.457 10.705 -0.299 1.00 92.38 88 HIS A C 1
ATOM 711 O O . HIS A 1 88 ? 6.701 10.107 -1.065 1.00 92.38 88 HIS A O 1
ATOM 717 N N . ALA A 1 89 ? 7.253 10.766 1.013 1.00 91.56 89 ALA A N 1
ATOM 718 C CA . ALA A 1 89 ? 6.117 10.152 1.683 1.00 91.56 89 ALA A CA 1
ATOM 719 C C . ALA A 1 89 ? 5.345 11.194 2.494 1.00 91.56 89 ALA A C 1
ATOM 721 O O . ALA A 1 89 ? 5.932 11.926 3.290 1.00 91.56 89 ALA A O 1
ATOM 722 N N . ILE A 1 90 ? 4.025 11.233 2.321 1.00 91.31 90 ILE A N 1
ATOM 723 C CA . ILE A 1 90 ? 3.112 12.053 3.119 1.00 91.31 90 ILE A CA 1
ATOM 724 C C . ILE A 1 90 ? 2.077 11.138 3.768 1.00 91.31 90 ILE A C 1
ATOM 726 O O . ILE A 1 90 ? 1.438 10.325 3.096 1.00 91.31 90 ILE A O 1
ATOM 730 N N . MET A 1 91 ? 1.902 11.265 5.080 1.00 91.69 91 MET A N 1
ATOM 731 C CA . MET A 1 91 ? 0.997 10.416 5.851 1.00 91.69 91 MET A CA 1
ATOM 732 C C . MET A 1 91 ? 0.042 11.243 6.706 1.00 91.69 91 MET A C 1
ATOM 734 O O . MET A 1 91 ? 0.473 12.070 7.511 1.00 91.69 91 MET A O 1
ATOM 738 N N . PHE A 1 92 ? -1.251 10.954 6.559 1.00 92.31 92 PHE A N 1
ATOM 739 C CA . PHE A 1 92 ? -2.353 11.547 7.317 1.00 92.31 92 PHE A CA 1
ATOM 740 C C . PHE A 1 92 ? -3.045 10.468 8.155 1.00 92.31 92 PHE A C 1
ATOM 742 O O . PHE A 1 92 ? -4.109 9.974 7.770 1.00 92.31 92 PHE A O 1
ATOM 749 N N . PRO A 1 93 ? -2.425 10.013 9.253 1.00 86.31 93 PRO A N 1
ATOM 750 C CA . PRO A 1 93 ? -3.003 8.939 10.030 1.00 86.31 93 PRO A CA 1
ATOM 751 C C . PRO A 1 93 ? -4.220 9.390 10.833 1.00 86.31 93 PRO A C 1
ATOM 753 O O . PRO A 1 93 ? -4.215 10.458 11.432 1.00 86.31 93 PRO A O 1
ATOM 756 N N . SER A 1 94 ? -5.230 8.524 10.896 1.00 89.69 94 SER A N 1
ATOM 757 C CA . SER A 1 94 ? -6.267 8.553 11.937 1.00 89.69 94 SER A CA 1
ATOM 758 C C . SER A 1 94 ? -5.713 8.023 13.279 1.00 89.69 94 SER A C 1
ATOM 760 O O . SER A 1 94 ? -4.541 7.627 13.325 1.00 89.69 94 SER A O 1
ATOM 762 N N . PRO A 1 95 ? -6.500 8.011 14.374 1.00 84.75 95 PRO A N 1
ATOM 763 C CA . PRO A 1 95 ? -6.041 7.512 15.672 1.00 84.75 95 PRO A CA 1
ATOM 764 C C . PRO A 1 95 ? -5.712 6.016 15.688 1.00 84.75 95 PRO A C 1
ATOM 766 O O . PRO A 1 95 ? -6.234 5.254 14.877 1.00 84.75 95 PRO A O 1
ATOM 769 N N . HIS A 1 96 ? -4.919 5.587 16.672 1.00 88.12 96 HIS A N 1
ATOM 770 C CA . HIS A 1 96 ? -4.574 4.177 16.915 1.00 88.12 96 HIS A CA 1
ATOM 771 C C . HIS A 1 96 ? -3.823 3.487 15.768 1.00 88.12 96 HIS A C 1
ATOM 773 O O . HIS A 1 96 ? -4.006 2.296 15.527 1.00 88.12 96 HIS A O 1
ATOM 779 N N . ASN A 1 97 ? -2.979 4.230 15.058 1.00 89.81 97 ASN A N 1
ATOM 780 C CA . ASN A 1 97 ? -2.155 3.714 13.975 1.00 89.81 97 ASN A CA 1
ATOM 781 C C . ASN A 1 97 ? -0.716 3.448 14.425 1.00 89.81 97 ASN A C 1
ATOM 783 O O . ASN A 1 97 ? -0.131 4.207 15.202 1.00 89.81 97 ASN A O 1
ATOM 787 N N . HIS A 1 98 ? -0.125 2.394 13.868 1.00 90.75 98 HIS A N 1
ATOM 788 C CA . HIS A 1 98 ? 1.282 2.051 14.047 1.00 90.75 98 HIS A CA 1
ATOM 789 C C . HIS A 1 98 ? 2.028 2.263 12.734 1.00 90.75 98 HIS A C 1
ATOM 791 O O . HIS A 1 98 ? 1.712 1.629 11.726 1.00 90.75 98 HIS A O 1
ATOM 797 N N . ILE A 1 99 ? 3.021 3.150 12.730 1.00 89.50 99 ILE A N 1
ATOM 798 C CA . ILE A 1 99 ? 3.778 3.484 11.522 1.00 89.50 99 ILE A CA 1
ATOM 799 C C . ILE A 1 99 ? 5.270 3.330 11.780 1.00 89.50 99 ILE A C 1
ATOM 801 O O . ILE A 1 99 ? 5.810 3.912 12.720 1.00 89.50 99 ILE A O 1
ATOM 805 N N . ILE A 1 100 ? 5.937 2.571 10.914 1.00 88.69 100 ILE A N 1
ATOM 806 C CA . ILE A 1 100 ? 7.385 2.378 10.939 1.00 88.69 100 ILE A CA 1
ATOM 807 C C . ILE A 1 100 ? 7.970 2.765 9.581 1.00 88.69 100 ILE A C 1
ATOM 809 O O . ILE A 1 100 ? 7.536 2.267 8.542 1.00 88.69 100 ILE A O 1
ATOM 813 N N . VAL A 1 101 ? 8.982 3.631 9.581 1.00 88.69 101 VAL A N 1
ATOM 814 C CA . VAL A 1 101 ? 9.685 4.046 8.360 1.00 88.69 101 VAL A CA 1
ATOM 815 C C . VAL A 1 101 ? 11.184 3.820 8.514 1.00 88.69 101 VAL A C 1
ATOM 817 O O . VAL A 1 101 ? 11.799 4.298 9.469 1.00 88.69 101 VAL A O 1
ATOM 820 N N . PHE A 1 102 ? 11.767 3.121 7.542 1.00 89.06 102 PHE A N 1
ATOM 821 C CA . PHE A 1 102 ? 13.205 2.888 7.408 1.00 89.06 102 PHE A CA 1
ATOM 822 C C . PHE A 1 102 ? 13.743 3.713 6.235 1.00 89.06 102 PHE A C 1
ATOM 824 O O . PHE A 1 102 ? 13.833 3.193 5.122 1.00 89.06 102 PHE A O 1
ATOM 831 N N . PRO A 1 103 ? 14.029 5.011 6.424 1.00 80.38 103 PRO A N 1
ATOM 832 C CA . PRO A 1 103 ? 14.439 5.854 5.317 1.00 80.38 103 PRO A CA 1
ATOM 833 C C . PRO A 1 103 ? 15.810 5.455 4.760 1.00 80.38 103 PRO A C 1
ATOM 835 O O . PRO A 1 103 ? 16.676 4.955 5.472 1.00 80.38 103 PRO A O 1
ATOM 838 N N . SER A 1 104 ? 16.005 5.757 3.482 1.00 82.44 104 SER A N 1
ATOM 839 C CA . SER A 1 104 ? 17.293 5.814 2.798 1.00 82.44 104 SER A CA 1
ATOM 840 C C . SER A 1 104 ? 17.685 7.281 2.532 1.00 82.44 104 SER A C 1
ATOM 842 O O . SER A 1 104 ? 16.884 8.180 2.816 1.00 82.44 104 SER A O 1
ATOM 844 N N . PRO A 1 105 ? 18.879 7.548 1.968 1.00 78.75 105 PRO A N 1
ATOM 845 C CA . PRO A 1 105 ? 19.330 8.908 1.682 1.00 78.75 105 PRO A CA 1
ATOM 846 C C . PRO A 1 105 ? 18.379 9.694 0.780 1.00 78.75 105 PRO A C 1
ATOM 848 O O . PRO A 1 105 ? 17.700 9.104 -0.064 1.00 78.75 105 PRO A O 1
ATOM 851 N N . ASP A 1 106 ? 18.356 11.016 0.961 1.00 83.06 106 ASP A N 1
ATOM 852 C CA . ASP A 1 106 ? 17.601 11.974 0.142 1.00 83.06 106 ASP A CA 1
ATOM 853 C C . ASP A 1 106 ? 16.088 11.708 0.086 1.00 83.06 106 ASP A C 1
AT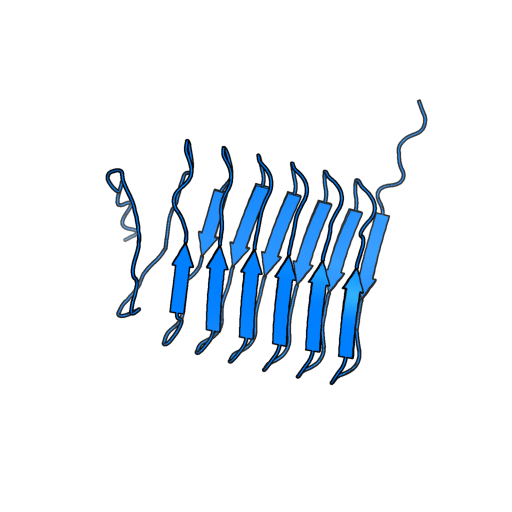OM 855 O O . ASP A 1 106 ? 15.398 12.104 -0.858 1.00 83.06 106 ASP A O 1
ATOM 859 N N . ASN A 1 107 ? 15.553 11.019 1.093 1.00 82.06 107 ASN A N 1
ATOM 860 C CA . ASN A 1 107 ? 14.116 10.859 1.256 1.00 82.06 107 ASN A CA 1
ATOM 861 C C . ASN A 1 107 ? 13.539 12.032 2.028 1.00 82.06 107 ASN A C 1
ATOM 863 O O . ASN A 1 107 ? 14.243 12.677 2.794 1.00 82.06 107 ASN A O 1
ATOM 867 N N . HIS A 1 108 ? 12.253 12.305 1.835 1.00 83.69 108 HIS A N 1
ATOM 868 C CA . HIS A 1 108 ? 11.507 13.286 2.618 1.00 83.69 108 HIS A CA 1
ATOM 869 C C . HIS A 1 108 ? 10.253 12.605 3.149 1.00 83.69 108 HIS A C 1
ATOM 871 O O . HIS A 1 108 ? 9.525 11.946 2.402 1.00 83.69 108 HIS A O 1
ATOM 877 N N . THR A 1 109 ? 10.005 12.720 4.451 1.00 82.44 109 THR A N 1
ATOM 878 C CA . THR A 1 109 ? 8.805 12.152 5.076 1.00 82.44 109 THR A CA 1
ATOM 879 C C . THR A 1 109 ? 8.080 13.217 5.874 1.00 82.44 109 THR A C 1
ATOM 881 O O . THR A 1 109 ? 8.629 13.766 6.829 1.00 82.44 109 THR A O 1
ATOM 884 N N . LEU A 1 110 ? 6.830 13.466 5.494 1.00 82.31 110 LEU A N 1
ATOM 885 C CA . LEU A 1 110 ? 5.906 14.332 6.204 1.00 82.31 110 LEU A CA 1
ATOM 886 C C . LEU A 1 110 ? 4.837 13.485 6.888 1.00 82.31 110 LEU A C 1
ATOM 888 O O . LEU A 1 110 ? 4.197 12.640 6.257 1.00 82.31 110 LEU A O 1
ATOM 892 N N . MET A 1 111 ? 4.616 13.730 8.175 1.00 81.44 111 MET A N 1
ATOM 893 C CA . MET A 1 111 ? 3.573 13.049 8.931 1.00 81.44 111 MET A CA 1
ATOM 894 C C . MET A 1 111 ? 2.768 14.045 9.751 1.00 81.44 111 MET A C 1
ATOM 896 O O . MET A 1 111 ? 3.331 14.855 10.489 1.00 81.44 111 MET A O 1
ATOM 900 N N . PHE A 1 112 ? 1.448 13.965 9.607 1.00 79.94 112 PHE A N 1
ATOM 901 C CA . PHE A 1 112 ? 0.510 14.775 10.370 1.00 79.94 112 PHE A CA 1
ATOM 902 C C . PHE A 1 112 ? 0.193 14.110 11.717 1.00 79.94 112 PHE A C 1
ATOM 904 O O . PHE A 1 112 ? 0.108 12.879 11.787 1.00 79.94 112 PHE A O 1
ATOM 911 N N . PRO A 1 113 ? 0.015 14.902 12.789 1.00 71.12 113 PRO A N 1
ATOM 912 C CA . PRO A 1 113 ? -0.272 14.365 14.106 1.00 71.12 113 PRO A CA 1
ATOM 913 C C . PRO A 1 113 ? -1.684 13.788 14.151 1.00 71.12 113 PRO A C 1
ATOM 915 O O . PRO A 1 113 ? -2.622 14.335 13.575 1.00 71.12 113 PRO A O 1
ATOM 918 N N . SER A 1 114 ? -1.842 12.708 14.906 1.00 76.50 114 SER A N 1
ATOM 919 C CA . SER A 1 114 ? -3.137 12.181 15.321 1.00 76.50 114 SER A CA 1
ATOM 920 C C . SER A 1 114 ? -2.961 11.436 16.647 1.00 76.50 114 SER A C 1
ATOM 922 O O . SER A 1 114 ? -1.896 10.853 16.876 1.00 76.50 114 SER A O 1
ATOM 924 N N . PRO A 1 115 ? -3.957 11.478 17.548 1.00 74.69 115 PRO A N 1
ATOM 925 C CA . PRO A 1 115 ? -3.821 10.923 18.888 1.00 74.69 115 PRO A CA 1
ATOM 926 C C . PRO A 1 115 ? -3.627 9.404 18.874 1.00 74.69 115 PRO A C 1
ATOM 928 O O . PRO A 1 115 ? -4.104 8.705 17.982 1.00 74.69 115 PRO A O 1
ATOM 931 N N . HIS A 1 116 ? -2.960 8.894 19.912 1.00 80.75 116 HIS A N 1
ATOM 932 C CA . HIS A 1 116 ? -2.765 7.459 20.157 1.00 80.75 116 HIS A CA 1
ATOM 933 C C . HIS A 1 116 ? -2.062 6.697 19.024 1.00 80.75 116 HIS A C 1
ATOM 935 O O . HIS A 1 116 ? -2.281 5.499 18.860 1.00 80.75 116 HIS A O 1
ATOM 941 N N . ASN A 1 117 ? -1.222 7.381 18.247 1.00 80.25 117 ASN A N 1
ATOM 942 C CA . ASN A 1 117 ? -0.399 6.750 17.224 1.00 80.25 117 ASN A CA 1
ATOM 943 C C . ASN A 1 117 ? 0.986 6.406 17.770 1.00 80.25 117 ASN A C 1
ATOM 945 O O . ASN A 1 117 ? 1.587 7.182 18.516 1.00 80.25 117 ASN A O 1
ATOM 949 N N . HIS A 1 118 ? 1.517 5.268 17.333 1.00 81.94 118 HIS A N 1
ATOM 950 C CA . HIS A 1 118 ? 2.896 4.873 17.587 1.00 81.94 118 HIS A CA 1
ATOM 951 C C . HIS A 1 118 ? 3.698 5.018 16.301 1.00 81.94 118 HIS A C 1
ATOM 953 O O . HIS A 1 118 ? 3.446 4.323 15.315 1.00 81.94 118 HIS A O 1
ATOM 959 N N . ILE A 1 119 ? 4.663 5.934 16.311 1.00 81.38 119 ILE A N 1
ATOM 960 C CA . ILE A 1 119 ? 5.450 6.284 15.130 1.00 81.38 119 ILE A CA 1
ATOM 961 C C . ILE A 1 119 ? 6.925 6.047 15.430 1.00 81.38 119 ILE A C 1
ATOM 963 O O . ILE A 1 119 ? 7.491 6.649 16.347 1.00 81.38 119 ILE A O 1
ATOM 967 N N . ILE A 1 120 ? 7.544 5.191 14.621 1.00 80.62 120 ILE A N 1
ATOM 968 C CA . ILE A 1 120 ? 8.973 4.891 14.658 1.00 80.62 120 ILE A CA 1
ATOM 969 C C . ILE A 1 120 ? 9.576 5.290 13.314 1.00 80.62 120 ILE A C 1
ATOM 971 O O . ILE A 1 120 ? 9.127 4.851 12.255 1.00 80.62 120 ILE A O 1
ATOM 975 N N . MET A 1 121 ? 10.621 6.108 13.352 1.00 79.75 121 MET A N 1
ATOM 976 C CA . MET A 1 121 ? 11.366 6.508 12.163 1.00 79.75 121 MET A CA 1
ATOM 977 C C . MET A 1 121 ? 12.853 6.335 12.437 1.00 79.75 121 MET A C 1
ATOM 979 O O . MET A 1 121 ? 13.373 6.882 13.410 1.00 79.75 121 MET A O 1
ATOM 983 N N . PHE A 1 122 ? 13.517 5.532 11.609 1.00 77.94 122 PHE A N 1
ATOM 984 C CA . PHE A 1 122 ? 14.955 5.300 11.722 1.00 77.94 122 PHE A CA 1
ATOM 985 C C . PHE A 1 122 ? 15.741 6.464 11.098 1.00 77.94 122 PHE A C 1
ATOM 987 O O . PHE A 1 122 ? 15.234 7.121 10.192 1.00 77.94 122 PHE A O 1
ATOM 994 N N . PRO A 1 123 ? 16.972 6.740 11.555 1.00 69.75 123 PRO A N 1
ATOM 995 C CA . PRO A 1 123 ? 17.803 7.784 10.969 1.00 69.75 123 PRO A CA 1
ATOM 996 C C . PRO A 1 123 ? 18.377 7.347 9.611 1.00 69.75 123 PRO A C 1
ATOM 998 O O . PRO A 1 123 ? 18.638 6.166 9.384 1.00 69.75 123 PRO A O 1
ATOM 1001 N N . SER A 1 124 ? 18.638 8.313 8.730 1.00 67.50 124 SER A N 1
ATOM 1002 C CA . SER A 1 124 ? 19.371 8.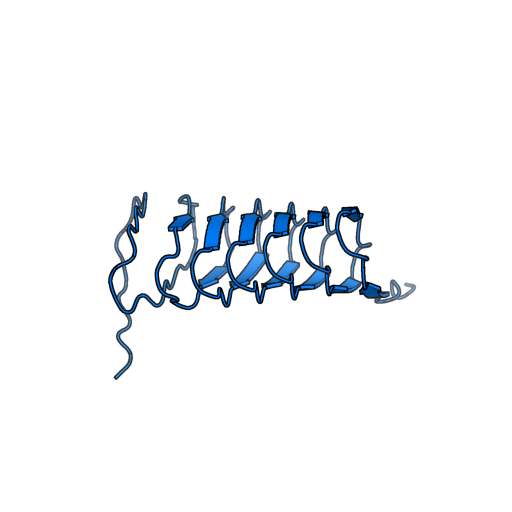129 7.470 1.00 67.50 124 SER A CA 1
ATOM 1003 C C . SER A 1 124 ? 20.247 9.359 7.195 1.00 67.50 124 SER A C 1
ATOM 1005 O O . SER A 1 124 ? 19.864 10.461 7.596 1.00 67.50 124 SER A O 1
ATOM 1007 N N . PRO A 1 125 ? 21.407 9.223 6.524 1.00 55.94 125 PRO A N 1
ATOM 1008 C CA . PRO A 1 125 ? 22.166 10.382 6.065 1.00 55.94 125 PRO A CA 1
ATOM 1009 C C . PRO A 1 125 ? 21.322 11.249 5.113 1.00 55.94 125 PRO A C 1
ATOM 1011 O O . PRO A 1 125 ? 20.617 10.713 4.262 1.00 55.94 125 PRO A O 1
ATOM 1014 N N . HIS A 1 126 ? 21.396 12.575 5.285 1.00 60.38 126 HIS A N 1
ATOM 1015 C CA . HIS A 1 126 ? 20.721 13.594 4.460 1.00 60.38 126 HIS A CA 1
ATOM 1016 C C . HIS A 1 126 ? 19.195 13.438 4.358 1.00 60.38 126 HIS A C 1
ATOM 1018 O O . HIS A 1 126 ? 18.641 13.331 3.267 1.00 60.38 126 HIS A O 1
ATOM 1024 N N . ASN A 1 127 ? 18.507 13.410 5.501 1.00 56.34 127 ASN A N 1
ATOM 1025 C CA . ASN A 1 127 ? 17.049 13.370 5.537 1.00 56.34 127 ASN A CA 1
ATOM 1026 C C . ASN A 1 127 ? 16.492 14.612 6.246 1.00 56.34 127 ASN A C 1
ATOM 1028 O O . ASN A 1 127 ? 16.830 14.866 7.405 1.00 56.34 127 ASN A O 1
ATOM 1032 N N . ASP A 1 128 ? 15.645 15.366 5.546 1.00 57.22 128 ASP A N 1
ATOM 1033 C CA . ASP A 1 128 ? 14.912 16.499 6.103 1.00 57.22 128 ASP A CA 1
ATOM 1034 C C . ASP A 1 128 ? 13.595 15.989 6.700 1.00 57.22 128 ASP A C 1
ATOM 1036 O O . ASP A 1 128 ? 12.663 15.582 5.999 1.00 57.22 128 ASP A O 1
ATOM 1040 N N . HIS A 1 129 ? 13.530 15.984 8.031 1.00 59.31 129 HIS A N 1
ATOM 1041 C CA . HIS A 1 129 ? 12.377 15.504 8.784 1.00 59.31 129 HIS A CA 1
ATOM 1042 C C . HIS A 1 129 ? 11.641 16.659 9.459 1.00 59.31 129 HIS A C 1
ATOM 1044 O O . HIS A 1 129 ? 12.210 17.358 10.296 1.00 59.31 129 HIS A O 1
ATOM 1050 N N . VAL A 1 130 ? 10.345 16.795 9.173 1.00 52.47 130 VAL A N 1
ATOM 1051 C CA . VAL A 1 130 ? 9.450 17.704 9.903 1.00 52.47 130 VAL A CA 1
ATOM 1052 C C . VAL A 1 130 ? 8.277 16.897 10.462 1.00 52.47 130 VAL A C 1
ATOM 1054 O O . VAL A 1 130 ? 7.245 16.761 9.800 1.00 52.47 130 VAL A O 1
ATOM 1057 N N . PRO A 1 131 ? 8.411 16.304 11.662 1.00 51.78 131 PRO A N 1
ATOM 1058 C CA . PRO A 1 131 ? 7.259 15.778 12.371 1.00 51.78 131 PRO A CA 1
ATOM 1059 C C . PRO A 1 131 ? 6.448 16.960 12.919 1.00 51.78 131 PRO A C 1
ATOM 1061 O O . PRO A 1 131 ? 6.917 17.717 13.768 1.00 51.78 131 PRO A O 1
ATOM 1064 N N . PHE A 1 132 ? 5.216 17.131 12.444 1.00 46.56 132 PHE A N 1
ATOM 1065 C CA . PHE A 1 132 ? 4.270 18.042 13.079 1.00 46.56 132 PHE A CA 1
ATOM 1066 C C . PHE A 1 132 ? 3.691 17.325 14.303 1.00 46.56 132 PHE A C 1
ATOM 1068 O O . PHE A 1 132 ? 2.811 16.486 14.157 1.00 46.56 132 PHE A O 1
ATOM 1075 N N . THR A 1 133 ? 4.194 17.589 15.512 1.00 42.16 133 THR A N 1
ATOM 1076 C CA . THR A 1 133 ? 3.664 16.961 16.737 1.00 42.16 133 THR A CA 1
ATOM 1077 C C . THR A 1 133 ? 2.911 17.971 17.599 1.00 42.16 133 THR A C 1
ATOM 1079 O O . THR A 1 133 ? 3.524 18.862 18.183 1.00 42.16 133 THR A O 1
ATOM 1082 N N . SER A 1 134 ? 1.597 17.799 17.750 1.00 34.56 134 SER A N 1
ATOM 1083 C CA . SER A 1 134 ? 0.788 18.474 18.773 1.00 34.56 134 SER A CA 1
ATOM 1084 C C . SER A 1 134 ? 0.302 17.453 19.821 1.00 34.56 134 SER A C 1
ATOM 1086 O O . SER A 1 134 ? -0.794 16.918 19.697 1.00 34.56 134 SER A O 1
ATOM 1088 N N . GLN A 1 135 ? 1.133 17.208 20.849 1.00 35.91 135 GLN A N 1
ATOM 1089 C CA . GLN A 1 135 ? 0.866 16.442 22.096 1.00 35.91 135 GLN A CA 1
ATOM 1090 C C . GLN A 1 135 ? 0.583 14.917 22.003 1.00 35.91 135 GLN A C 1
ATOM 1092 O O . GLN A 1 135 ? 0.473 14.344 20.923 1.00 35.91 135 GLN A O 1
ATOM 1097 N N . PRO A 1 136 ? 0.551 14.244 23.176 1.00 41.00 136 PRO A N 1
ATOM 1098 C CA . PRO A 1 136 ? 1.571 13.297 23.617 1.00 41.00 136 PRO A CA 1
ATOM 1099 C C . PRO A 1 136 ? 1.513 12.003 22.793 1.00 41.00 136 PRO A C 1
ATOM 1101 O O . PRO A 1 136 ? 0.649 11.151 22.989 1.00 41.00 136 PRO A O 1
ATOM 1104 N N . CYS A 1 137 ? 2.444 11.853 21.862 1.00 41.62 137 CYS A N 1
ATOM 1105 C CA . CYS A 1 137 ? 2.770 10.543 21.316 1.00 41.62 137 CYS A CA 1
ATOM 1106 C C . CYS A 1 137 ? 3.870 9.952 22.203 1.00 41.62 137 CYS A C 1
ATOM 1108 O O . CYS A 1 137 ? 4.779 10.691 22.594 1.00 41.62 137 CYS A O 1
ATOM 1110 N N . ASP A 1 138 ? 3.842 8.644 22.472 1.00 44.22 138 ASP A N 1
ATOM 1111 C CA . ASP A 1 138 ? 5.034 7.910 22.914 1.00 44.22 138 ASP A CA 1
ATOM 1112 C C . ASP A 1 138 ? 6.006 7.862 21.729 1.00 44.22 138 ASP A C 1
ATOM 1114 O O . ASP A 1 138 ? 6.134 6.872 21.007 1.00 44.22 138 ASP A O 1
ATOM 1118 N N . HIS A 1 139 ? 6.604 9.012 21.439 1.00 47.03 139 HIS A N 1
ATOM 1119 C CA . HIS A 1 139 ? 7.527 9.187 20.343 1.00 47.03 139 HIS A CA 1
ATOM 1120 C C . HIS A 1 139 ? 8.912 8.829 20.871 1.00 47.03 139 HIS A C 1
ATOM 1122 O O . HIS A 1 139 ? 9.446 9.514 21.740 1.00 47.03 139 HIS A O 1
ATOM 1128 N N . VAL A 1 140 ? 9.502 7.759 20.340 1.00 44.03 140 VAL A N 1
ATOM 1129 C CA . VAL A 1 140 ? 10.928 7.468 20.522 1.00 44.03 140 VAL A CA 1
ATOM 1130 C C . VAL A 1 140 ? 11.633 7.794 19.205 1.00 44.03 140 VAL A C 1
ATOM 1132 O O . VAL A 1 140 ? 11.819 6.905 18.372 1.00 44.03 140 VAL A O 1
ATOM 1135 N N . PRO A 1 141 ? 11.982 9.068 18.951 1.00 46.94 141 PRO A N 1
ATOM 1136 C CA . PRO A 1 141 ? 12.895 9.388 17.871 1.00 46.94 141 PRO A CA 1
ATOM 1137 C C . PRO A 1 141 ? 14.282 8.851 18.245 1.00 46.94 141 PRO A C 1
ATOM 1139 O O . PRO A 1 141 ? 14.902 9.307 19.203 1.00 46.94 141 PRO A O 1
ATOM 1142 N N . ILE A 1 142 ? 14.783 7.872 17.494 1.00 41.97 142 ILE A N 1
ATOM 1143 C CA . ILE A 1 142 ? 16.197 7.487 17.552 1.00 41.97 142 ILE A CA 1
ATOM 1144 C C . ILE A 1 142 ? 16.920 8.387 16.542 1.00 41.97 142 ILE A C 1
ATOM 1146 O O . ILE A 1 142 ? 17.120 7.998 15.395 1.00 41.97 142 ILE A O 1
ATOM 1150 N N . THR A 1 143 ? 17.243 9.628 16.922 1.00 42.81 143 THR A N 1
ATOM 1151 C CA . THR A 1 143 ? 17.961 10.576 16.047 1.00 42.81 143 THR A CA 1
ATOM 1152 C C . THR A 1 143 ? 19.387 10.823 16.536 1.00 42.81 143 THR A C 1
ATOM 1154 O O . THR A 1 143 ? 19.671 10.791 17.731 1.00 42.81 143 THR A O 1
ATOM 1157 N N . SER A 1 144 ? 20.309 11.061 15.597 1.00 35.00 144 SER A N 1
ATOM 1158 C CA . SER A 1 144 ? 21.730 11.325 15.868 1.00 35.00 144 SER A CA 1
ATOM 1159 C C . SER A 1 144 ? 22.194 12.750 15.510 1.00 35.00 144 SER A C 1
ATOM 1161 O O . SER A 1 144 ? 23.400 12.987 15.491 1.00 35.00 144 SER A O 1
ATOM 1163 N N . GLN A 1 145 ? 21.297 13.706 15.220 1.00 32.81 145 GLN A N 1
ATOM 1164 C CA . GLN A 1 145 ? 21.626 15.099 14.832 1.00 32.81 145 GLN A CA 1
ATOM 1165 C C . GLN A 1 145 ? 20.493 16.094 15.211 1.00 32.81 145 GLN A C 1
ATOM 1167 O O . GLN A 1 145 ? 19.361 15.648 15.416 1.00 32.81 145 GLN A O 1
ATOM 1172 N N . PRO A 1 146 ? 20.774 17.414 15.355 1.00 35.03 146 PRO A N 1
ATOM 1173 C CA . PRO A 1 146 ? 19.900 18.359 16.056 1.00 35.03 146 PRO A CA 1
ATOM 1174 C C . PRO A 1 146 ? 18.718 18.845 15.204 1.00 35.03 146 PRO A C 1
ATOM 1176 O O . PRO A 1 146 ? 18.851 19.120 14.016 1.00 35.03 146 PRO A O 1
ATOM 1179 N N . TYR A 1 147 ? 17.557 18.983 15.845 1.00 39.72 147 TYR A N 1
ATOM 1180 C CA . TYR A 1 147 ? 16.317 19.483 15.252 1.00 39.72 147 TYR A CA 1
ATOM 1181 C C . TYR A 1 147 ? 16.395 20.983 14.912 1.00 39.72 147 TYR A C 1
ATOM 1183 O O . TYR A 1 147 ? 16.714 21.795 15.782 1.00 39.72 147 TYR A O 1
ATOM 1191 N N . HIS A 1 148 ? 15.970 21.372 13.704 1.00 35.03 148 HIS A N 1
ATOM 1192 C CA . HIS A 1 148 ? 15.471 22.725 13.441 1.00 35.03 148 HIS A CA 1
ATOM 1193 C C . HIS A 1 148 ? 13.955 22.743 13.662 1.00 35.03 148 HIS A C 1
ATOM 1195 O O . HIS A 1 148 ? 13.173 22.311 12.818 1.00 35.03 148 HIS A O 1
ATOM 1201 N N . HIS A 1 149 ? 13.537 23.228 14.831 1.00 38.16 149 HIS A N 1
ATOM 1202 C CA . HIS A 1 149 ? 12.133 23.504 15.118 1.00 38.16 149 HIS A CA 1
ATOM 1203 C C . HIS A 1 149 ? 11.667 24.690 14.262 1.00 38.16 149 HIS A C 1
ATOM 1205 O O . HIS A 1 149 ? 12.159 25.803 14.442 1.00 38.16 149 HIS A O 1
ATOM 1211 N N . VAL A 1 150 ? 10.692 24.473 13.378 1.00 34.41 150 VAL A N 1
ATOM 1212 C CA . VAL A 1 150 ? 9.907 25.561 12.778 1.00 34.41 150 VAL A CA 1
ATOM 1213 C C . VAL A 1 150 ? 8.534 25.556 13.455 1.00 34.41 150 VAL A C 1
ATOM 1215 O O . VAL A 1 150 ? 7.694 24.723 13.113 1.00 34.41 150 VAL A O 1
ATOM 1218 N N . PRO A 1 151 ? 8.298 26.399 14.476 1.00 28.25 151 PRO A N 1
ATOM 1219 C CA . PRO A 1 151 ? 6.970 26.540 15.053 1.00 28.25 151 PRO A CA 1
ATOM 1220 C C . PRO A 1 151 ? 6.069 27.289 14.064 1.00 28.25 151 PRO A C 1
ATOM 1222 O O . PRO A 1 151 ? 6.471 28.317 13.521 1.00 28.25 151 PRO A O 1
ATOM 1225 N N . PHE A 1 152 ? 4.848 26.799 13.851 1.00 38.12 152 PHE A N 1
ATOM 1226 C CA . PHE A 1 152 ? 3.801 27.584 13.199 1.00 38.12 152 PHE A CA 1
ATOM 1227 C C . PHE A 1 152 ? 2.931 28.248 14.271 1.00 38.12 152 PHE A C 1
ATOM 1229 O O . PHE A 1 152 ? 2.471 27.581 15.199 1.00 38.12 152 PHE A O 1
ATOM 1236 N N . THR A 1 153 ? 2.791 29.569 14.150 1.00 36.25 153 THR A N 1
ATOM 1237 C CA . THR A 1 153 ? 1.838 30.430 14.872 1.00 36.25 153 THR A CA 1
ATOM 1238 C C . THR A 1 153 ? 0.420 30.245 14.369 1.00 36.25 153 THR A C 1
ATOM 1240 O O . THR A 1 153 ? 0.285 30.121 13.129 1.00 36.25 153 THR A O 1
#

Secondary structure (DSSP, 8-state):
-PPPPPEEEEE-PPSS-EEEE-PPSSEEEEE-PPSS-EEEE-PPSS-EEEE---TT-EEEE---SS-EEEE---TT-EEEE-PPSS-EEEE---SS-EEEE---TT-EEEE---TT-EEEE---TT-EEEE---S--------SS--------

Foldseek 3Di:
DDPDDQAEEEDEADAQEEEEDEADANYEYEYEYEAHYEYEYEYEAHYEYEYEYEAHYEYEYEYEAHYEYEYEYDAHYEYEYEYDAHYEYEYEYEAHYEYEYEDEANYEYEYEDYPHYHYYYADYPHYDYDYPDDDDDPDDHPDDDDDDDDDDD